Protein AF-A0A8T4R511-F1 (afdb_monomer_lite)

Secondary structure (DSSP, 8-state):
-PPPPPHHHHHHHHHHTT-EEES----HHHHHHHHHHHHHHHHHHHHHHHTT-HHHHHHHHHHHHHHHHHHHHHHTTEEESSHHHHHHHHHHH--

Structure (mmCIF, N/CA/C/O backbone):
data_AF-A0A8T4R511-F1
#
_entry.id   AF-A0A8T4R511-F1
#
loop_
_atom_site.group_PDB
_atom_site.id
_atom_site.type_symbol
_atom_site.label_atom_id
_atom_site.label_alt_id
_atom_site.label_comp_id
_atom_site.label_asym_id
_atom_site.label_entity_id
_atom_site.label_seq_id
_atom_site.pdbx_PDB_ins_code
_atom_site.Cartn_x
_atom_site.Cartn_y
_atom_site.Cartn_z
_atom_site.occupancy
_atom_site.B_iso_or_equiv
_atom_site.auth_seq_id
_atom_site.auth_comp_id
_atom_site.auth_asym_id
_atom_site.auth_atom_id
_atom_site.pdbx_PDB_model_num
ATOM 1 N N . MET A 1 1 ? -13.134 24.896 -8.658 1.00 50.53 1 MET A N 1
ATOM 2 C CA . MET A 1 1 ? -13.622 23.540 -8.984 1.00 50.53 1 MET A CA 1
ATOM 3 C C . MET A 1 1 ? -12.401 22.674 -9.207 1.00 50.53 1 MET A C 1
ATOM 5 O O . MET A 1 1 ? -11.532 23.107 -9.950 1.00 50.53 1 MET A O 1
ATOM 9 N N . VAL A 1 2 ? -12.286 21.541 -8.515 1.00 63.38 2 VAL A N 1
ATOM 10 C CA . VAL A 1 2 ? -11.219 20.569 -8.791 1.00 63.38 2 VAL A CA 1
ATOM 11 C C . VAL A 1 2 ? -11.667 19.763 -10.004 1.00 63.38 2 VAL A C 1
ATOM 13 O O . VAL A 1 2 ? -12.757 19.197 -9.986 1.00 63.38 2 VAL A O 1
ATOM 16 N N . GLU A 1 3 ? -10.874 19.777 -11.068 1.00 73.31 3 GLU A N 1
ATOM 17 C CA . GLU A 1 3 ? -11.120 18.968 -12.257 1.00 73.31 3 GLU A CA 1
ATOM 18 C C . GLU A 1 3 ? -10.481 17.594 -12.034 1.00 73.31 3 GLU A C 1
ATOM 20 O O . GLU A 1 3 ? -9.272 17.488 -11.815 1.00 73.31 3 GLU A O 1
ATOM 25 N N . TYR A 1 4 ? -11.305 16.547 -11.991 1.00 76.25 4 TYR A N 1
ATOM 26 C CA . TYR A 1 4 ? -10.826 15.179 -11.818 1.00 76.25 4 TYR A CA 1
ATOM 27 C C . TYR A 1 4 ? -10.281 14.671 -13.150 1.00 76.25 4 TYR A C 1
ATOM 29 O O . TYR A 1 4 ? -10.962 14.747 -14.172 1.00 76.25 4 TYR A O 1
ATOM 37 N N . LYS A 1 5 ? -9.046 14.165 -13.139 1.00 78.19 5 LYS A N 1
ATOM 38 C CA . LYS A 1 5 ? -8.431 13.564 -14.325 1.00 78.19 5 LYS A CA 1
ATOM 39 C C . LYS A 1 5 ? -8.974 12.155 -14.541 1.00 78.19 5 LYS A C 1
ATOM 41 O O . LYS A 1 5 ? -9.213 11.429 -13.580 1.00 78.19 5 LYS A O 1
ATOM 46 N N . ASP A 1 6 ? -9.104 11.774 -15.806 1.00 89.06 6 ASP A N 1
ATOM 47 C CA . ASP A 1 6 ? -9.336 10.387 -16.202 1.00 89.06 6 ASP A CA 1
ATOM 48 C C . ASP A 1 6 ? -8.153 9.490 -15.791 1.00 89.06 6 ASP A C 1
ATOM 50 O O . ASP A 1 6 ? -6.999 9.937 -15.789 1.00 89.06 6 ASP A O 1
ATOM 54 N N . ASN A 1 7 ? -8.431 8.219 -15.482 1.00 84.31 7 ASN A N 1
ATOM 55 C CA . ASN A 1 7 ? -7.418 7.258 -15.035 1.00 84.31 7 ASN A CA 1
ATOM 56 C C . ASN A 1 7 ? -6.283 7.094 -16.059 1.00 84.31 7 ASN A C 1
ATOM 58 O O . ASN A 1 7 ? -5.119 7.033 -15.665 1.00 84.31 7 ASN A O 1
ATOM 62 N N . ASN A 1 8 ? -6.587 7.100 -17.364 1.00 89.12 8 ASN A N 1
ATOM 63 C CA . ASN A 1 8 ? -5.566 6.971 -18.408 1.00 89.12 8 ASN A CA 1
ATOM 64 C C . ASN A 1 8 ? -4.660 8.201 -18.454 1.00 89.12 8 ASN A C 1
ATOM 66 O O . ASN A 1 8 ? -3.450 8.084 -18.630 1.00 89.12 8 ASN A O 1
ATOM 70 N N . ILE A 1 9 ? -5.235 9.394 -18.278 1.00 91.75 9 ILE A N 1
ATOM 71 C CA . ILE A 1 9 ? -4.469 10.645 -18.257 1.00 91.75 9 ILE A CA 1
ATOM 72 C C . ILE A 1 9 ? -3.529 10.649 -17.049 1.00 91.75 9 ILE A C 1
ATOM 74 O O . ILE A 1 9 ? -2.340 10.926 -17.199 1.00 91.75 9 ILE A O 1
ATOM 78 N N . ALA A 1 10 ? -4.040 10.295 -15.866 1.00 91.25 10 ALA A N 1
ATOM 79 C CA . ALA A 1 10 ? -3.241 10.226 -14.647 1.00 91.25 10 ALA A CA 1
ATOM 80 C C . ALA A 1 10 ? -2.092 9.207 -14.761 1.00 91.25 10 ALA A C 1
ATOM 82 O O . ALA A 1 10 ? -0.956 9.518 -14.401 1.00 91.25 10 ALA A O 1
ATOM 83 N N . TYR A 1 11 ? -2.367 8.017 -15.302 1.00 93.31 11 TYR A N 1
ATOM 84 C CA . TYR A 1 11 ? -1.355 6.989 -15.539 1.00 93.31 11 TYR A CA 1
ATOM 85 C C . TYR A 1 11 ? -0.271 7.455 -16.519 1.00 93.31 11 TYR A C 1
ATOM 87 O O . TYR A 1 11 ? 0.920 7.400 -16.206 1.00 93.31 11 TYR A O 1
ATOM 95 N N . ASN A 1 12 ? -0.674 7.984 -17.677 1.00 94.25 12 ASN A N 1
ATOM 96 C CA . ASN A 1 12 ? 0.256 8.423 -18.715 1.00 94.25 12 ASN A CA 1
ATOM 97 C C . ASN A 1 12 ? 1.192 9.533 -18.221 1.00 94.25 12 ASN A C 1
ATOM 99 O O . ASN A 1 12 ? 2.381 9.517 -18.531 1.00 94.25 12 ASN A O 1
ATOM 103 N N . GLU A 1 13 ? 0.694 10.469 -17.408 1.00 94.44 13 GLU A N 1
ATOM 104 C CA . GLU A 1 13 ? 1.538 11.482 -16.764 1.00 94.44 13 GLU A CA 1
ATOM 105 C C . GLU A 1 13 ? 2.559 10.855 -15.803 1.00 94.44 13 GLU A C 1
ATOM 107 O O . GLU A 1 13 ? 3.715 11.276 -15.759 1.00 94.44 13 GLU A O 1
ATOM 112 N N . CYS A 1 14 ? 2.162 9.841 -15.035 1.00 94.56 14 CYS A N 1
ATOM 113 C CA . CYS A 1 14 ? 3.056 9.140 -14.116 1.00 94.56 14 CYS A CA 1
ATOM 114 C C . CYS A 1 14 ? 4.178 8.390 -14.841 1.00 94.56 14 CYS A C 1
ATOM 116 O O . CYS A 1 14 ? 5.329 8.423 -14.393 1.00 94.56 14 CYS A O 1
ATOM 118 N N . VAL A 1 15 ? 3.869 7.767 -15.978 1.00 93.94 15 VAL A N 1
ATOM 119 C CA . VAL A 1 15 ? 4.866 7.123 -16.841 1.00 93.94 15 VAL A CA 1
ATOM 120 C C . VAL A 1 15 ? 5.779 8.170 -17.483 1.00 93.94 15 VAL A C 1
ATOM 122 O O . VAL A 1 15 ? 6.999 8.065 -17.367 1.00 93.94 15 VAL A O 1
ATOM 125 N N . ALA A 1 16 ? 5.216 9.224 -18.085 1.00 94.62 16 ALA A N 1
ATOM 126 C CA . ALA A 1 16 ? 5.981 10.274 -18.766 1.00 94.62 16 ALA A CA 1
ATOM 127 C C . ALA A 1 16 ? 6.959 11.009 -17.831 1.00 94.62 16 ALA A C 1
ATOM 129 O O . ALA A 1 16 ? 8.069 11.348 -18.236 1.00 94.62 16 ALA A O 1
ATOM 130 N N . ASN A 1 17 ? 6.576 11.208 -16.567 1.00 94.81 17 ASN A N 1
ATOM 131 C CA . ASN A 1 17 ? 7.428 11.824 -15.546 1.00 94.81 17 ASN A CA 1
ATOM 132 C C . ASN A 1 17 ? 8.432 10.845 -14.901 1.00 94.81 17 ASN A C 1
ATOM 134 O O . ASN A 1 17 ? 9.193 11.232 -14.012 1.00 94.81 17 ASN A O 1
ATOM 138 N N . GLY A 1 18 ? 8.440 9.571 -15.307 1.00 93.25 18 GLY A N 1
ATOM 139 C CA . GLY A 1 18 ? 9.334 8.552 -14.755 1.00 93.25 18 GLY A CA 1
ATOM 140 C C . GLY A 1 18 ? 9.053 8.230 -13.283 1.00 93.25 18 GLY A C 1
ATOM 141 O O . GLY A 1 18 ? 9.987 7.945 -12.519 1.00 93.25 18 GLY A O 1
ATOM 142 N N . PHE A 1 19 ? 7.788 8.331 -12.861 1.00 95.56 19 PHE A N 1
ATOM 143 C CA . PHE A 1 19 ? 7.341 7.948 -11.520 1.00 95.56 19 PHE A CA 1
ATOM 144 C C . PHE A 1 19 ? 6.973 6.471 -11.411 1.00 95.56 19 PHE A C 1
ATOM 146 O O . PHE A 1 19 ? 7.002 5.954 -10.298 1.00 95.56 19 PHE A O 1
ATOM 153 N N . ILE A 1 20 ? 6.699 5.803 -12.532 1.00 94.25 20 ILE A N 1
ATOM 154 C CA . ILE A 1 20 ? 6.564 4.347 -12.625 1.00 94.25 20 ILE A CA 1
ATOM 155 C C . ILE A 1 20 ? 7.885 3.765 -13.131 1.00 94.25 20 ILE A C 1
ATOM 157 O O . ILE A 1 20 ? 8.398 4.176 -14.171 1.00 94.25 20 ILE A O 1
ATOM 161 N N . ILE A 1 21 ? 8.453 2.830 -12.375 1.00 92.06 21 ILE A N 1
ATOM 162 C CA . ILE A 1 21 ? 9.673 2.101 -12.721 1.00 92.06 21 ILE A CA 1
ATOM 163 C C . ILE A 1 21 ? 9.291 0.637 -12.932 1.00 92.06 21 ILE A C 1
ATOM 165 O O . ILE A 1 21 ? 8.713 0.024 -12.039 1.00 92.06 21 ILE A O 1
ATOM 169 N N . HIS A 1 22 ? 9.632 0.085 -14.095 1.00 90.50 22 HIS A N 1
ATOM 170 C CA . HIS A 1 22 ? 9.418 -1.325 -14.433 1.00 90.50 22 HIS A CA 1
ATOM 171 C C . HIS A 1 22 ? 10.698 -2.149 -14.256 1.00 90.50 22 HIS A C 1
ATOM 173 O O . HIS A 1 22 ? 11.802 -1.602 -14.254 1.00 90.50 22 HIS A O 1
ATOM 179 N N . ASN A 1 23 ? 10.541 -3.475 -14.232 1.00 84.44 23 ASN A N 1
ATOM 180 C CA . ASN A 1 23 ? 11.619 -4.464 -14.116 1.00 84.44 23 ASN A CA 1
ATOM 181 C C . ASN A 1 23 ? 12.351 -4.427 -12.768 1.00 84.44 23 ASN A C 1
ATOM 183 O O . ASN A 1 23 ? 13.540 -4.737 -12.696 1.00 84.44 23 ASN A O 1
ATOM 187 N N . GLU A 1 24 ? 11.643 -4.072 -11.698 1.00 81.69 24 GLU A N 1
ATOM 188 C CA . GLU A 1 24 ? 12.186 -4.176 -10.346 1.00 81.69 24 GLU A CA 1
ATOM 189 C C . GLU A 1 24 ? 12.335 -5.646 -9.923 1.00 81.69 24 GLU A C 1
ATOM 191 O O . GLU A 1 24 ? 11.548 -6.524 -10.294 1.00 81.69 24 GLU A O 1
ATOM 196 N N . GLU A 1 25 ? 13.375 -5.918 -9.137 1.00 86.31 25 GLU A N 1
ATOM 197 C CA . GLU A 1 25 ? 13.616 -7.241 -8.576 1.00 86.31 25 GLU A CA 1
ATOM 198 C C . GLU A 1 25 ? 12.648 -7.515 -7.419 1.00 86.31 25 GLU A C 1
ATOM 200 O O . GLU A 1 25 ? 12.481 -6.701 -6.506 1.00 86.31 25 GLU A O 1
ATOM 205 N N . ILE A 1 26 ? 12.020 -8.691 -7.434 1.00 87.25 26 ILE A N 1
ATOM 206 C CA . ILE A 1 26 ? 11.053 -9.080 -6.406 1.00 87.25 26 ILE A CA 1
ATOM 207 C C . ILE A 1 26 ? 11.797 -9.464 -5.123 1.00 87.25 26 ILE A C 1
ATOM 209 O O . ILE A 1 26 ? 12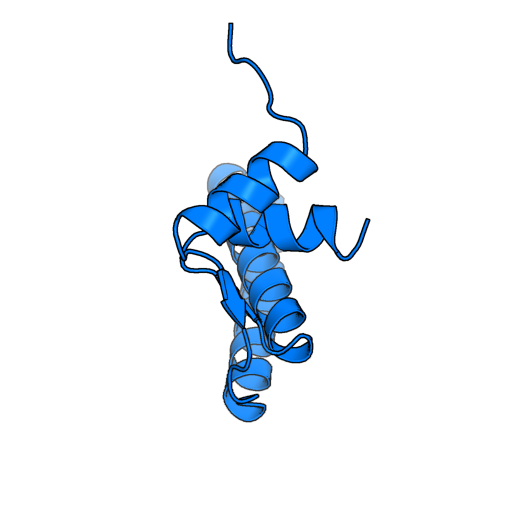.351 -10.558 -5.003 1.00 87.25 26 ILE A O 1
ATOM 213 N N . GLN A 1 27 ? 11.746 -8.595 -4.115 1.00 88.06 27 GLN A N 1
ATOM 214 C CA . GLN A 1 27 ? 12.300 -8.873 -2.788 1.00 88.06 27 GLN A CA 1
ATOM 215 C C . GLN A 1 27 ? 11.248 -9.523 -1.881 1.00 88.06 27 GLN A C 1
ATOM 217 O O . GLN A 1 27 ? 10.639 -8.868 -1.035 1.00 88.06 27 GLN A O 1
ATOM 222 N N . MET A 1 28 ? 11.039 -10.832 -2.041 1.00 91.00 28 MET A N 1
ATOM 223 C CA . MET A 1 28 ? 9.972 -11.572 -1.345 1.00 91.00 28 MET A CA 1
ATOM 224 C C . MET A 1 28 ? 9.989 -11.426 0.183 1.00 91.00 28 MET A C 1
ATOM 226 O O . MET A 1 28 ? 8.934 -11.287 0.797 1.00 91.00 28 MET A O 1
ATOM 230 N N . GLU A 1 29 ? 11.163 -11.426 0.816 1.00 93.12 29 GLU A N 1
ATOM 231 C CA . GLU A 1 29 ? 11.258 -11.272 2.277 1.00 93.12 29 GLU A CA 1
ATOM 232 C C . GLU A 1 29 ? 10.857 -9.869 2.749 1.00 93.12 29 GLU A C 1
ATOM 234 O O . GLU A 1 29 ? 10.226 -9.718 3.799 1.00 93.12 29 GLU A O 1
ATOM 239 N N . LYS A 1 30 ? 11.138 -8.843 1.939 1.00 89.38 30 LYS A N 1
ATOM 240 C CA . LYS A 1 30 ? 10.680 -7.477 2.202 1.00 89.38 30 LYS A CA 1
ATOM 241 C C . LYS A 1 30 ? 9.158 -7.392 2.106 1.00 89.38 30 LYS A C 1
ATOM 243 O O . LYS A 1 30 ? 8.533 -6.831 2.998 1.00 89.38 30 LYS A O 1
ATOM 248 N N . ILE A 1 31 ? 8.566 -8.006 1.079 1.00 92.81 31 ILE A N 1
ATOM 249 C CA . ILE A 1 31 ? 7.106 -8.067 0.909 1.00 92.81 31 ILE A CA 1
ATOM 250 C C . ILE A 1 31 ? 6.460 -8.735 2.128 1.00 92.81 31 ILE A C 1
ATOM 252 O O . ILE A 1 31 ? 5.575 -8.153 2.744 1.00 92.81 31 ILE A O 1
ATOM 256 N N . LYS A 1 32 ? 6.944 -9.914 2.541 1.00 94.69 32 LYS A N 1
ATOM 257 C CA . LYS A 1 32 ? 6.412 -10.626 3.717 1.00 94.69 32 LYS A CA 1
ATOM 258 C C . LYS A 1 32 ? 6.519 -9.812 5.003 1.00 94.69 32 LYS A C 1
ATOM 260 O O . LYS A 1 32 ? 5.595 -9.824 5.809 1.00 94.69 32 LYS A O 1
ATOM 265 N N . THR A 1 33 ? 7.651 -9.143 5.213 1.00 94.69 33 THR A N 1
ATOM 266 C CA . THR A 1 33 ? 7.867 -8.312 6.403 1.00 94.69 33 THR A CA 1
ATOM 267 C C . THR A 1 33 ? 6.902 -7.134 6.415 1.00 94.69 33 THR A C 1
ATOM 269 O O . THR A 1 33 ? 6.256 -6.893 7.429 1.00 94.69 33 THR A O 1
ATOM 272 N N . ASN A 1 34 ? 6.739 -6.459 5.276 1.00 93.12 34 ASN A N 1
ATOM 273 C CA . ASN A 1 34 ? 5.801 -5.351 5.145 1.00 93.12 34 ASN A CA 1
ATOM 274 C C . ASN A 1 34 ? 4.358 -5.805 5.386 1.00 93.12 34 ASN A C 1
ATOM 276 O O . ASN A 1 34 ? 3.648 -5.151 6.136 1.00 93.12 34 ASN A O 1
ATOM 280 N N . LEU A 1 35 ? 3.934 -6.942 4.823 1.00 96.12 35 LEU A N 1
ATOM 281 C CA . LEU A 1 35 ? 2.573 -7.454 5.019 1.00 96.12 35 LEU A CA 1
ATOM 282 C C . LEU A 1 35 ? 2.234 -7.670 6.499 1.00 96.12 35 LEU A C 1
ATOM 284 O O . LEU A 1 35 ? 1.149 -7.290 6.923 1.00 96.12 35 LEU A O 1
ATOM 288 N N . LYS A 1 36 ? 3.175 -8.183 7.301 1.00 96.56 36 LYS A N 1
ATOM 289 C CA . LYS A 1 36 ? 2.976 -8.328 8.754 1.00 96.56 36 LYS A CA 1
ATOM 290 C C . LYS A 1 36 ? 2.759 -6.986 9.455 1.00 96.56 36 LYS A C 1
ATOM 292 O O . LYS A 1 36 ? 1.888 -6.882 10.307 1.00 96.56 36 LYS A O 1
ATOM 297 N N . VAL A 1 37 ? 3.525 -5.959 9.082 1.00 95.44 37 VAL A N 1
ATOM 298 C CA . VAL A 1 37 ? 3.358 -4.606 9.642 1.00 95.44 37 VAL A CA 1
ATOM 299 C C . VAL A 1 37 ? 1.982 -4.043 9.280 1.00 95.44 37 VAL A C 1
ATOM 301 O O . VAL A 1 37 ? 1.285 -3.518 10.140 1.00 95.44 37 VAL A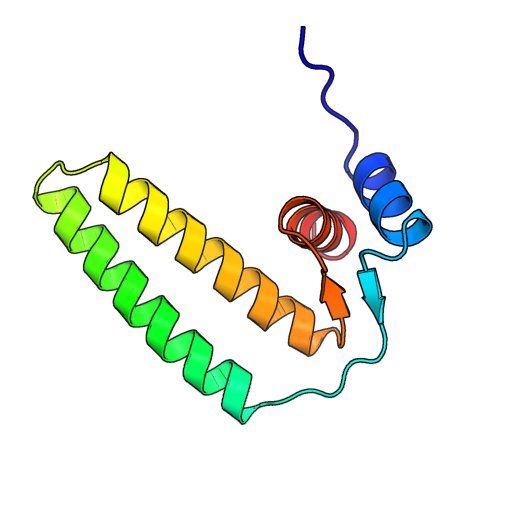 O 1
ATOM 304 N N . LEU A 1 38 ? 1.546 -4.220 8.031 1.00 96.56 38 LEU A N 1
ATOM 305 C CA . LEU A 1 38 ? 0.242 -3.730 7.571 1.00 96.56 38 LEU A CA 1
ATOM 306 C C . LEU A 1 38 ? -0.924 -4.449 8.270 1.00 96.56 38 LEU A C 1
ATOM 308 O O . LEU A 1 38 ? -1.949 -3.832 8.553 1.00 96.56 38 LEU A O 1
ATOM 312 N N . GLU A 1 39 ? -0.776 -5.740 8.583 1.00 97.25 39 GLU A N 1
ATOM 313 C CA . GLU A 1 39 ? -1.740 -6.481 9.407 1.00 97.25 39 GLU A CA 1
ATOM 314 C C . GLU A 1 39 ? -1.853 -5.880 10.820 1.00 97.25 39 GLU A C 1
ATOM 316 O O . GLU A 1 39 ? -2.963 -5.660 11.314 1.00 97.25 39 GLU A O 1
ATOM 321 N N . GLU A 1 40 ? -0.725 -5.546 11.454 1.00 96.75 40 GLU A N 1
ATOM 322 C CA . GLU A 1 40 ? -0.695 -4.881 12.764 1.00 96.75 40 GLU A CA 1
ATOM 323 C C . GLU A 1 40 ? -1.314 -3.470 12.720 1.00 96.75 40 GLU A C 1
ATOM 325 O O . GLU A 1 40 ? -2.060 -3.084 13.631 1.00 96.75 40 GLU A O 1
ATOM 330 N N . ASP A 1 41 ? -1.074 -2.714 11.645 1.00 96.62 41 ASP A N 1
ATOM 331 C CA . ASP A 1 41 ? -1.673 -1.393 11.427 1.00 96.62 41 ASP A CA 1
ATOM 332 C C . ASP A 1 41 ? -3.198 -1.480 11.298 1.00 96.62 41 ASP A C 1
ATOM 334 O O . ASP A 1 41 ? -3.918 -0.668 11.886 1.00 96.62 41 ASP A O 1
ATOM 338 N N . ILE A 1 42 ? -3.713 -2.498 10.599 1.00 98.06 42 ILE A N 1
ATOM 339 C CA . ILE A 1 42 ? -5.156 -2.748 10.467 1.00 98.06 42 ILE A CA 1
ATOM 340 C C . ILE A 1 42 ? -5.786 -3.058 11.827 1.00 98.06 42 ILE A C 1
ATOM 342 O O . ILE A 1 42 ? -6.839 -2.505 12.163 1.00 98.06 42 ILE A O 1
ATOM 346 N N . GLU A 1 43 ? -5.161 -3.913 12.638 1.00 98.19 43 GLU A N 1
ATOM 347 C CA . GLU A 1 43 ? -5.662 -4.203 13.986 1.00 98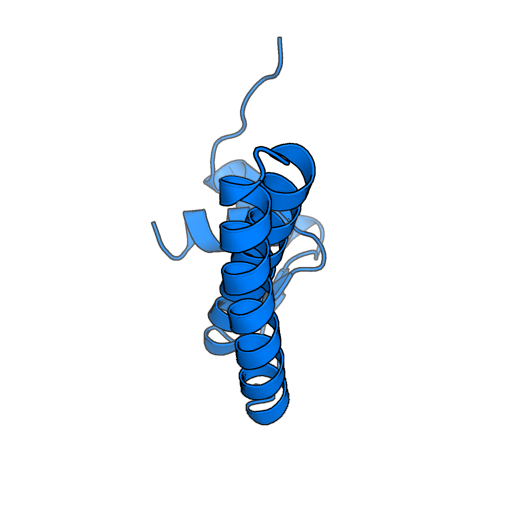.19 43 GLU A CA 1
ATOM 348 C C . GLU A 1 43 ? -5.631 -2.952 14.876 1.00 98.19 43 GLU A C 1
ATOM 350 O O . GLU A 1 43 ? -6.599 -2.643 15.583 1.00 98.19 43 GLU A O 1
ATOM 355 N N . THR A 1 44 ? -4.576 -2.147 14.766 1.00 97.75 44 THR A N 1
ATOM 356 C CA . THR A 1 44 ? -4.471 -0.862 15.467 1.00 97.75 44 THR A CA 1
ATOM 357 C C . THR A 1 44 ? -5.548 0.125 15.000 1.00 97.75 44 THR A C 1
ATOM 359 O O . THR A 1 44 ? -6.150 0.825 15.824 1.00 97.75 44 THR A O 1
ATOM 362 N N . ALA A 1 45 ? -5.872 0.148 13.704 1.00 98.06 45 ALA A N 1
ATOM 363 C CA . ALA A 1 45 ? -6.928 0.982 13.137 1.00 98.06 45 ALA A CA 1
ATOM 364 C C . ALA A 1 45 ? -8.306 0.607 13.696 1.00 98.06 45 ALA A C 1
ATOM 366 O O . ALA A 1 45 ? -9.079 1.489 14.087 1.00 98.06 45 ALA A O 1
ATOM 367 N N . LYS A 1 46 ? -8.604 -0.695 13.810 1.00 98.00 46 LYS A N 1
ATOM 368 C CA . LYS A 1 46 ? -9.840 -1.204 14.431 1.00 98.00 46 LYS A CA 1
ATOM 369 C C . LYS A 1 46 ? -9.957 -0.769 15.893 1.00 98.00 46 LYS A C 1
ATOM 371 O O . LYS A 1 46 ? -11.025 -0.326 16.324 1.00 98.00 46 LYS A O 1
ATOM 376 N N . LEU A 1 47 ? -8.860 -0.829 16.651 1.00 98.06 47 LEU A N 1
ATOM 377 C CA . LEU A 1 47 ? -8.812 -0.350 18.037 1.00 98.06 47 LEU A CA 1
ATOM 378 C C . LEU A 1 47 ? -8.987 1.173 18.142 1.00 98.06 47 LEU A C 1
ATOM 380 O O . LEU A 1 47 ? -9.657 1.658 19.054 1.00 98.06 47 LEU A O 1
ATOM 384 N N . ALA A 1 48 ? -8.411 1.949 17.223 1.00 97.94 48 ALA A N 1
ATOM 385 C CA . ALA A 1 48 ? -8.617 3.395 17.171 1.00 97.94 48 ALA A CA 1
ATOM 386 C C . ALA A 1 48 ? -10.081 3.740 16.851 1.00 97.94 48 ALA A C 1
ATOM 388 O O . ALA A 1 48 ? -10.665 4.626 17.484 1.00 97.94 48 ALA A O 1
ATOM 389 N N . LEU A 1 49 ? -10.693 2.998 15.924 1.00 97.31 49 LEU A N 1
ATOM 390 C CA . LEU A 1 49 ? -12.087 3.168 15.529 1.00 97.31 49 LEU A CA 1
ATOM 391 C C . LEU A 1 49 ? -13.050 2.862 16.683 1.00 97.31 49 LEU A C 1
ATOM 393 O O . LEU A 1 49 ? -13.966 3.648 16.929 1.00 97.31 49 LEU A O 1
ATOM 397 N N . SER A 1 50 ? -12.822 1.783 17.440 1.00 97.75 50 SER A N 1
ATOM 398 C CA . SER A 1 50 ? -13.654 1.440 18.607 1.00 97.75 50 SER A CA 1
ATOM 399 C C . SER A 1 50 ? -13.598 2.510 19.705 1.00 97.75 50 SER A C 1
ATOM 401 O O . SER A 1 50 ? -14.590 2.762 20.389 1.00 97.75 50 SER A O 1
ATOM 403 N N . LYS A 1 51 ? -12.468 3.219 19.813 1.00 98.00 51 LYS A N 1
ATOM 404 C CA . LYS A 1 51 ? -12.274 4.380 20.696 1.00 98.00 51 LYS A CA 1
ATOM 405 C C . LYS A 1 51 ? -12.778 5.702 20.101 1.00 98.00 51 LYS A C 1
ATOM 407 O O . LYS A 1 51 ? -12.558 6.751 20.703 1.00 98.00 51 LYS A O 1
ATOM 412 N N . LYS A 1 52 ? -13.437 5.677 18.935 1.00 97.81 52 LYS A N 1
ATOM 413 C CA . LYS A 1 52 ? -13.901 6.859 18.179 1.00 97.81 52 LYS A CA 1
ATOM 414 C C . LYS A 1 52 ? -12.781 7.838 17.807 1.00 97.81 52 LYS A C 1
ATOM 416 O O . LYS A 1 52 ? -13.037 9.010 17.536 1.00 97.81 52 LYS A O 1
ATOM 421 N N . ASN A 1 53 ? -11.534 7.371 17.759 1.00 97.75 53 ASN A N 1
ATOM 422 C CA . ASN A 1 53 ? -10.415 8.152 17.249 1.00 97.75 53 ASN A CA 1
ATOM 423 C C . ASN A 1 53 ? -10.347 8.005 15.722 1.00 97.75 53 ASN A C 1
ATOM 425 O O . ASN A 1 53 ? -9.510 7.288 15.171 1.00 97.75 53 ASN A O 1
ATOM 429 N N . TYR A 1 54 ? -11.278 8.673 15.040 1.00 97.56 54 TYR A N 1
ATOM 430 C CA . TYR A 1 54 ? -11.482 8.519 13.600 1.00 97.56 54 TYR A CA 1
ATOM 431 C C . TYR A 1 54 ? -10.287 8.977 12.763 1.00 97.56 54 TYR A C 1
ATOM 433 O O . TYR A 1 54 ? -10.007 8.369 11.739 1.00 97.56 54 TYR A O 1
ATOM 441 N N . ASN A 1 55 ? -9.560 10.011 13.199 1.00 98.00 55 ASN A N 1
ATOM 442 C CA . ASN A 1 55 ? -8.384 10.499 12.476 1.00 98.00 55 ASN A CA 1
ATOM 443 C C . ASN A 1 55 ? -7.266 9.447 12.473 1.00 98.00 55 ASN A C 1
ATOM 445 O O . ASN A 1 55 ? -6.728 9.120 11.419 1.00 98.00 55 ASN A O 1
ATOM 449 N N . SER A 1 56 ? -6.955 8.866 13.637 1.00 97.81 56 SER A N 1
ATOM 450 C CA . SER A 1 56 ? -5.969 7.784 13.707 1.00 97.81 56 SER A CA 1
ATOM 451 C C . SER A 1 56 ? -6.427 6.548 12.939 1.00 97.81 56 SER A C 1
ATOM 453 O O . SER A 1 56 ? -5.628 5.985 12.202 1.00 97.81 56 SER A O 1
ATOM 455 N N . ALA A 1 57 ? -7.702 6.161 13.055 1.00 98.25 57 ALA A N 1
ATOM 456 C CA . ALA A 1 57 ? -8.239 5.034 12.296 1.00 98.25 57 ALA A CA 1
ATOM 457 C C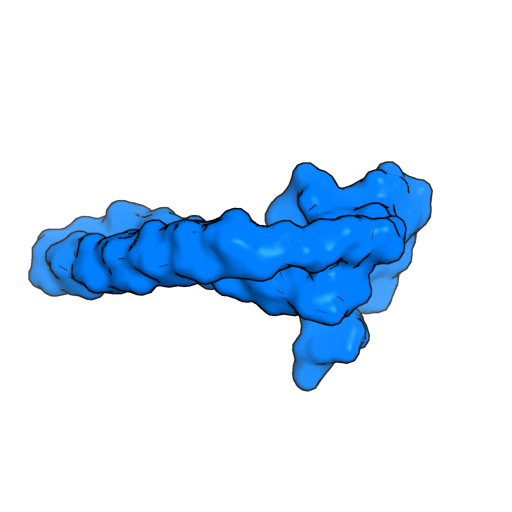 . ALA A 1 57 ? -8.119 5.260 10.780 1.00 98.25 57 ALA A C 1
ATOM 459 O O . ALA A 1 57 ? -7.634 4.387 10.071 1.00 98.25 57 ALA A O 1
ATOM 460 N N . TYR A 1 58 ? -8.505 6.443 10.292 1.00 97.94 58 TYR A N 1
ATOM 461 C CA . TYR A 1 58 ? -8.397 6.810 8.880 1.00 97.94 58 TYR A CA 1
ATOM 462 C C . TYR A 1 58 ? -6.955 6.730 8.375 1.00 97.94 58 TYR A C 1
ATOM 464 O O . TYR A 1 58 ? -6.712 6.108 7.346 1.00 97.94 58 TYR A O 1
ATOM 472 N N . LYS A 1 59 ? -6.002 7.326 9.103 1.00 97.62 59 LYS A N 1
ATOM 473 C CA . LYS A 1 59 ? -4.587 7.311 8.712 1.00 97.62 59 LYS A CA 1
ATOM 474 C C . LYS A 1 59 ? -4.038 5.891 8.635 1.00 97.62 59 LYS A C 1
ATOM 476 O O . LYS A 1 59 ? -3.489 5.529 7.609 1.00 97.62 59 LYS A O 1
ATOM 481 N N . LEU A 1 60 ? -4.280 5.079 9.664 1.00 97.88 60 LEU A N 1
ATOM 482 C CA . LEU A 1 60 ? -3.808 3.693 9.699 1.00 97.88 60 LEU A CA 1
ATOM 483 C C . LEU A 1 60 ? -4.411 2.850 8.571 1.00 97.88 60 LEU A C 1
ATOM 485 O O . LEU A 1 60 ? -3.692 2.108 7.914 1.00 97.88 60 LEU A O 1
ATOM 489 N N . TYR A 1 61 ? -5.710 2.992 8.287 1.00 97.94 61 TYR A N 1
ATOM 490 C CA . TYR A 1 61 ? -6.312 2.297 7.146 1.00 97.94 61 TYR A CA 1
ATOM 491 C C . TYR A 1 61 ? -5.757 2.773 5.802 1.00 97.94 61 TYR A C 1
ATOM 493 O O . TYR A 1 61 ? -5.569 1.956 4.904 1.00 97.94 61 TYR A O 1
ATOM 501 N N . TYR A 1 62 ? -5.507 4.074 5.648 1.00 96.56 62 TYR A N 1
ATOM 502 C CA . TYR A 1 62 ? -4.916 4.619 4.429 1.00 96.56 62 TYR A CA 1
ATOM 503 C C . TYR A 1 62 ? -3.480 4.120 4.224 1.00 96.56 62 TYR A C 1
ATOM 505 O O . TYR A 1 62 ? -3.147 3.677 3.126 1.00 96.56 62 TYR A O 1
ATOM 513 N N . ASP A 1 63 ? -2.660 4.140 5.274 1.00 95.06 63 ASP A N 1
ATOM 514 C CA . ASP A 1 63 ? -1.278 3.660 5.238 1.00 95.06 63 ASP A CA 1
ATOM 515 C C . ASP A 1 63 ? -1.237 2.149 4.951 1.00 95.06 63 ASP A C 1
ATOM 517 O O . ASP A 1 63 ? -0.466 1.701 4.098 1.00 95.06 63 ASP A O 1
ATOM 521 N N . ALA A 1 64 ? -2.148 1.378 5.561 1.00 97.06 64 ALA A N 1
ATOM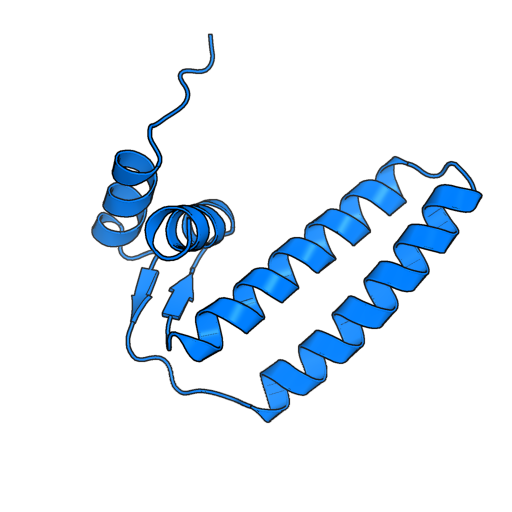 522 C CA . ALA A 1 64 ? -2.315 -0.045 5.279 1.00 97.06 64 ALA A CA 1
ATOM 523 C C . ALA A 1 64 ? -2.685 -0.302 3.809 1.00 97.06 64 ALA A C 1
ATOM 525 O O . ALA A 1 64 ? -2.055 -1.120 3.141 1.00 97.06 64 ALA A O 1
ATOM 526 N N . LEU A 1 65 ? -3.678 0.422 3.277 1.00 96.19 65 LEU A N 1
ATOM 527 C CA . LEU A 1 65 ? -4.078 0.324 1.871 1.00 96.19 65 LEU A CA 1
ATOM 528 C C . LEU A 1 65 ? -2.910 0.660 0.939 1.00 96.19 65 LEU A C 1
ATOM 530 O O . LEU A 1 65 ? -2.649 -0.079 -0.005 1.00 96.19 65 LEU A O 1
ATOM 534 N N . HIS A 1 66 ? -2.201 1.755 1.211 1.00 95.56 66 HIS A N 1
ATOM 535 C CA . HIS A 1 66 ? -1.038 2.161 0.434 1.00 95.56 66 HIS A CA 1
ATOM 536 C C . HIS A 1 66 ? 0.025 1.054 0.394 1.00 95.56 66 HIS A C 1
ATOM 538 O O . HIS A 1 66 ? 0.431 0.636 -0.689 1.00 95.56 66 HIS A O 1
ATOM 544 N N . GLY A 1 67 ? 0.415 0.519 1.555 1.00 95.12 67 GLY A N 1
ATOM 545 C CA . GLY A 1 67 ? 1.411 -0.549 1.627 1.00 95.12 67 GLY A CA 1
ATOM 546 C C . GLY A 1 67 ? 0.959 -1.851 0.958 1.00 95.12 67 GLY A C 1
ATOM 547 O O . GLY A 1 67 ? 1.774 -2.542 0.347 1.00 95.12 67 GLY A O 1
ATOM 548 N N . LEU A 1 68 ? -0.337 -2.180 1.016 1.00 95.88 68 LEU A N 1
ATOM 549 C CA . LEU A 1 68 ? -0.891 -3.344 0.319 1.00 95.88 68 LEU A CA 1
ATOM 550 C C . LEU A 1 68 ? -0.793 -3.185 -1.200 1.00 95.88 68 LEU A C 1
ATOM 552 O O . LEU A 1 68 ? -0.409 -4.129 -1.888 1.00 95.88 68 LEU A O 1
ATOM 556 N N . VAL A 1 69 ? -1.087 -1.993 -1.725 1.00 95.94 69 VAL A N 1
ATOM 557 C CA . VAL A 1 69 ? -0.943 -1.714 -3.159 1.00 95.94 69 VAL A CA 1
ATOM 558 C C . VAL A 1 69 ? 0.532 -1.720 -3.574 1.00 95.94 69 VAL A C 1
ATOM 560 O O . VAL A 1 69 ? 0.862 -2.296 -4.605 1.00 95.94 69 VAL A O 1
ATOM 563 N N . GLU A 1 70 ? 1.446 -1.170 -2.770 1.00 93.81 70 GLU A N 1
ATOM 564 C CA . GLU A 1 70 ? 2.890 -1.277 -3.034 1.00 93.81 70 GLU A CA 1
ATOM 565 C C . GLU A 1 70 ? 3.365 -2.733 -3.095 1.00 93.81 70 GLU A C 1
ATOM 567 O O . GLU A 1 70 ? 4.126 -3.106 -3.991 1.00 93.81 70 GLU A O 1
ATOM 572 N N . ALA A 1 71 ? 2.906 -3.570 -2.161 1.00 93.88 71 ALA A N 1
ATOM 573 C CA . ALA A 1 71 ? 3.213 -4.995 -2.147 1.00 93.88 71 ALA A CA 1
ATOM 574 C C . ALA A 1 71 ? 2.634 -5.715 -3.374 1.00 93.88 71 ALA A C 1
ATOM 576 O O . ALA A 1 71 ? 3.304 -6.575 -3.944 1.00 93.88 71 ALA A O 1
ATOM 577 N N . PHE A 1 72 ? 1.425 -5.345 -3.798 1.00 93.81 72 PHE A N 1
ATOM 578 C CA . PHE A 1 72 ? 0.788 -5.885 -4.994 1.00 93.81 72 PHE A CA 1
ATOM 579 C C . PHE A 1 72 ? 1.588 -5.550 -6.263 1.00 93.81 72 PHE A C 1
ATOM 581 O O . PHE A 1 72 ? 1.972 -6.456 -6.998 1.00 93.81 72 PHE A O 1
ATOM 588 N N . LEU A 1 73 ? 1.963 -4.281 -6.457 1.00 92.94 73 LEU A N 1
ATOM 589 C CA . LEU A 1 73 ? 2.751 -3.825 -7.614 1.00 92.94 73 LEU A CA 1
ATOM 590 C C . LEU A 1 73 ? 4.144 -4.468 -7.700 1.00 92.94 73 LEU A C 1
ATOM 592 O O . LEU A 1 73 ? 4.695 -4.624 -8.791 1.00 92.94 73 LEU A O 1
ATOM 596 N N . CYS A 1 74 ? 4.714 -4.897 -6.571 1.00 91.31 74 CYS A N 1
ATOM 597 C CA . CYS A 1 74 ? 5.965 -5.653 -6.581 1.00 91.31 74 CYS A CA 1
ATOM 598 C C . CYS A 1 74 ? 5.835 -6.989 -7.337 1.00 91.31 74 CYS A C 1
ATOM 600 O O . CYS A 1 74 ? 6.810 -7.424 -7.950 1.00 91.31 74 CYS A O 1
ATOM 602 N N . PHE A 1 75 ? 4.658 -7.628 -7.344 1.00 91.06 75 PHE A N 1
ATOM 603 C CA . PHE A 1 75 ? 4.419 -8.834 -8.148 1.00 91.06 75 PHE A CA 1
ATOM 604 C C . PHE A 1 75 ? 4.362 -8.534 -9.650 1.00 91.06 75 PHE A C 1
ATOM 606 O O . PHE A 1 75 ? 4.807 -9.363 -10.446 1.00 91.06 75 PHE A O 1
ATOM 613 N N . ASP A 1 76 ? 3.959 -7.319 -10.023 1.00 93.19 76 ASP A N 1
ATOM 614 C CA . ASP A 1 76 ? 4.026 -6.809 -11.398 1.00 93.19 76 ASP A CA 1
ATOM 615 C C . ASP A 1 76 ? 5.436 -6.331 -11.789 1.00 93.19 76 ASP A C 1
ATOM 617 O O . ASP A 1 76 ? 5.662 -5.880 -12.912 1.00 93.19 76 ASP A O 1
ATOM 621 N N . LYS A 1 77 ? 6.413 -6.437 -10.873 1.00 93.56 77 LYS A N 1
ATOM 622 C CA . LYS A 1 77 ? 7.778 -5.898 -11.023 1.00 93.56 77 LYS A CA 1
ATOM 623 C C . LYS A 1 77 ? 7.777 -4.393 -11.289 1.00 93.56 77 LYS A C 1
ATOM 625 O O . LYS A 1 77 ? 8.616 -3.882 -12.041 1.00 93.56 77 LYS A O 1
ATOM 630 N N . VAL A 1 78 ? 6.831 -3.695 -10.666 1.00 93.69 78 VAL A N 1
ATOM 631 C CA . VAL A 1 78 ? 6.652 -2.253 -10.772 1.00 93.69 78 VAL A CA 1
ATOM 632 C C . VAL A 1 78 ? 6.865 -1.584 -9.425 1.00 93.69 78 VAL A C 1
ATOM 634 O O . VAL A 1 78 ? 6.488 -2.091 -8.371 1.00 93.69 78 VAL A O 1
ATOM 637 N N . LYS A 1 79 ? 7.458 -0.394 -9.469 1.00 92.31 79 LYS A N 1
ATOM 638 C CA . LYS A 1 79 ? 7.592 0.499 -8.326 1.00 92.31 79 LYS A CA 1
ATOM 639 C C . LYS A 1 79 ? 7.121 1.895 -8.692 1.00 92.31 79 LYS A C 1
ATOM 641 O O . LYS A 1 79 ? 7.505 2.435 -9.728 1.00 92.31 79 LYS A O 1
ATOM 646 N N . SER A 1 80 ? 6.336 2.496 -7.805 1.00 93.56 80 SER A N 1
ATOM 647 C CA . SER A 1 80 ? 5.966 3.906 -7.900 1.00 93.56 80 SER A CA 1
ATOM 648 C C . SER A 1 80 ? 6.860 4.768 -7.008 1.00 93.56 80 SER A C 1
ATOM 650 O O . SER A 1 80 ? 7.297 4.341 -5.940 1.00 93.56 80 SER A O 1
ATOM 652 N N . LYS A 1 81 ? 7.122 6.008 -7.426 1.00 93.50 81 LYS A N 1
ATOM 653 C CA . LYS A 1 81 ? 7.818 7.020 -6.613 1.00 93.50 81 LYS A CA 1
ATOM 654 C C . LYS A 1 81 ? 6.882 7.832 -5.711 1.00 93.50 81 LYS A C 1
ATOM 656 O O . LYS A 1 81 ? 7.373 8.577 -4.868 1.00 93.50 81 LYS A O 1
ATOM 661 N N . ASN A 1 82 ? 5.564 7.751 -5.907 1.00 93.44 82 ASN A N 1
ATOM 662 C CA . ASN A 1 82 ? 4.587 8.466 -5.083 1.00 93.44 82 ASN A CA 1
ATOM 663 C C . ASN A 1 82 ? 3.221 7.754 -5.040 1.00 93.44 82 ASN A C 1
ATOM 665 O O . ASN A 1 82 ? 2.914 6.908 -5.882 1.00 93.44 82 ASN A O 1
ATOM 669 N N . HIS A 1 83 ? 2.382 8.135 -4.075 1.00 93.81 83 HIS A N 1
ATOM 670 C CA . HIS A 1 83 ? 1.093 7.477 -3.840 1.00 93.81 83 HIS A CA 1
ATOM 671 C C . HIS A 1 83 ? 0.118 7.690 -5.008 1.00 93.81 83 HIS A C 1
ATOM 673 O O . HIS A 1 83 ? -0.598 6.772 -5.389 1.00 93.81 83 HIS A O 1
ATOM 679 N N . GLN A 1 84 ? 0.101 8.883 -5.615 1.00 92.56 84 GLN A N 1
ATOM 680 C CA . GLN A 1 84 ? -0.791 9.177 -6.742 1.00 92.56 84 GLN A CA 1
ATOM 681 C C . GLN A 1 84 ? -0.540 8.215 -7.907 1.00 92.56 84 GLN A C 1
ATOM 683 O O . GLN A 1 84 ? -1.475 7.622 -8.431 1.00 92.56 84 GLN A O 1
ATOM 688 N N . CYS A 1 85 ? 0.721 8.043 -8.289 1.00 94.56 85 CYS A N 1
ATOM 689 C CA . CYS A 1 85 ? 1.119 7.173 -9.383 1.00 94.56 85 CYS A CA 1
ATOM 690 C C . CYS A 1 85 ? 0.976 5.695 -9.034 1.00 94.5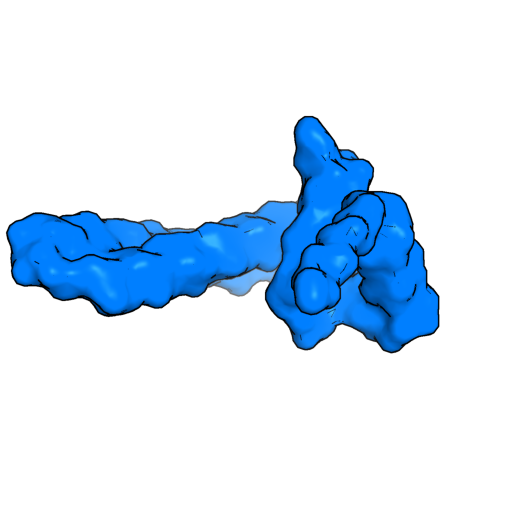6 85 CYS A C 1
ATOM 692 O O . CYS A 1 85 ? 0.674 4.897 -9.913 1.00 94.56 85 CYS A O 1
ATOM 694 N N . LEU A 1 86 ? 1.105 5.346 -7.751 1.00 95.50 86 LEU A N 1
ATOM 695 C CA . LEU A 1 86 ? 0.826 4.000 -7.267 1.00 95.50 86 LEU A CA 1
ATOM 696 C C . LEU A 1 86 ? -0.634 3.617 -7.548 1.00 95.50 86 LEU A C 1
ATOM 698 O O . LEU A 1 86 ? -0.903 2.599 -8.181 1.00 95.50 86 LEU A O 1
ATOM 702 N N . PHE A 1 87 ? -1.571 4.468 -7.127 1.00 94.75 87 PHE A N 1
ATOM 703 C CA . PHE A 1 87 ? -2.996 4.231 -7.347 1.00 94.75 87 PHE A CA 1
ATOM 704 C C . PHE A 1 87 ? -3.396 4.397 -8.817 1.00 94.75 87 PHE A C 1
ATOM 706 O O . PHE A 1 87 ? -4.238 3.646 -9.293 1.00 94.75 87 PHE A O 1
ATOM 713 N N . ALA A 1 88 ? -2.781 5.324 -9.560 1.00 94.19 88 ALA A N 1
ATOM 714 C CA . ALA A 1 88 ? -3.037 5.468 -10.994 1.00 94.19 88 ALA A CA 1
ATOM 715 C C . ALA A 1 88 ? -2.628 4.211 -11.778 1.00 94.19 88 ALA A C 1
ATOM 717 O O . ALA A 1 88 ? -3.372 3.786 -12.655 1.00 94.19 88 ALA A O 1
ATOM 718 N N . TYR A 1 89 ? -1.485 3.600 -11.439 1.00 95.06 89 TYR A N 1
ATOM 719 C CA . TYR A 1 89 ? -1.064 2.316 -12.004 1.00 95.06 89 TYR A CA 1
ATOM 720 C C . TYR A 1 89 ? -2.078 1.219 -11.688 1.00 95.06 89 TYR A C 1
ATOM 722 O O . TYR A 1 89 ? -2.574 0.574 -12.606 1.00 95.06 89 TYR A O 1
ATOM 730 N N . LEU A 1 90 ? -2.434 1.056 -10.407 1.00 95.00 90 LEU A N 1
ATOM 731 C CA . LEU A 1 90 ? -3.394 0.036 -9.986 1.00 95.00 90 LEU A CA 1
ATOM 732 C C . LEU A 1 90 ? -4.721 0.164 -10.746 1.00 95.00 90 LEU A C 1
ATOM 734 O O . LEU A 1 90 ? -5.171 -0.803 -11.340 1.00 95.00 90 LEU A O 1
ATOM 738 N N . CYS A 1 91 ? -5.316 1.357 -10.777 1.00 93.50 91 CYS A N 1
ATOM 739 C CA . CYS A 1 91 ? -6.612 1.580 -11.422 1.00 93.50 91 CYS A CA 1
ATOM 740 C C . CYS A 1 91 ? -6.581 1.445 -12.953 1.00 93.50 91 CYS A C 1
ATOM 742 O O . CYS A 1 91 ? -7.636 1.274 -13.560 1.00 93.50 91 CYS A O 1
ATOM 744 N N . HIS A 1 92 ? -5.419 1.620 -13.586 1.00 93.75 92 HIS A N 1
ATOM 745 C CA . HIS A 1 92 ? -5.281 1.510 -15.038 1.00 93.75 92 HIS A CA 1
ATOM 746 C C . HIS A 1 92 ? -5.028 0.064 -15.475 1.00 93.75 92 HIS A C 1
ATOM 748 O O . HIS A 1 92 ? -5.676 -0.415 -16.401 1.00 93.75 92 HIS A O 1
ATOM 754 N N . GLU A 1 93 ? -4.113 -0.630 -14.797 1.00 93.50 93 GLU A N 1
ATOM 755 C CA . GLU A 1 93 ? -3.680 -1.984 -15.165 1.00 93.50 93 GLU A CA 1
ATOM 756 C C . GLU A 1 93 ? -4.563 -3.079 -14.538 1.00 93.50 93 GLU A C 1
ATOM 758 O O . GLU A 1 93 ? -4.670 -4.173 -15.088 1.00 93.50 93 GLU A O 1
ATOM 763 N N . HIS A 1 94 ? -5.234 -2.781 -13.416 1.00 91.81 94 HIS A N 1
ATOM 764 C CA . HIS A 1 94 ? -6.086 -3.715 -12.661 1.00 91.81 94 HIS A CA 1
ATOM 765 C C . HIS A 1 94 ? -7.445 -3.082 -12.282 1.00 91.81 94 HIS A C 1
ATOM 767 O O . HIS A 1 94 ? -7.678 -2.798 -11.103 1.00 91.81 94 HIS A O 1
ATOM 773 N N . PRO A 1 95 ? -8.327 -2.814 -13.267 1.00 81.94 95 PRO A N 1
ATOM 774 C CA . PRO A 1 95 ? -9.615 -2.140 -13.059 1.00 81.94 95 PRO A CA 1
ATOM 775 C C . PRO A 1 95 ? -10.684 -2.978 -12.337 1.00 81.94 95 PRO A C 1
ATOM 777 O O . PRO A 1 95 ? -10.676 -4.226 -12.456 1.00 81.94 95 PRO A O 1
#

Radius of gyration: 15.23 Å; chains: 1; bounding box: 28×35×40 Å

pLDDT: mean 92.73, std 7.12, range [50.53, 98.25]

Sequence (95 aa):
MVEYKDNNIAYNECVANGFIIHNEEIQMEKIKTNLKVLEEDIETAKLALSKKNYNSAYKLYYDALHGLVEAFLCFDKVKSKNHQCLFAYLCHEHP

Foldseek 3Di:
DDDDDDLVVLQVVQVVVVQKDAQADQPPVVLVVLLVVLVVLQVVLVVCVVVVVNVSNVVSVVVSVQSVLQSVVSVVRMDGPDSSNSVSCCVPVPD